Protein AF-D0EYU0-F1 (afdb_monomer_lite)

pLDDT: mean 89.73, std 9.25, range [54.34, 97.0]

Organism: NCBI:txid328820

InterPro domains:
  IPR001844 Chaperonin Cpn60/GroEL [PTHR45633] (1-51)
  IPR027409 GroEL-like apical domain superfamily [G3DSA:3.50.7.10] (1-51)
  IPR027409 GroEL-like apical domain superfamily [SSF52029] (1-50)

Foldseek 3Di:
DDDDPVNDDPVNDWDAPDWDDDPVDIDGHHTPDDPVVVVVVVVVVVVVVVD

Radius of gyration: 14.86 Å; chains: 1; bounding box: 31×31×38 Å

Structure (mmCIF, N/CA/C/O backbone):
data_AF-D0EYU0-F1
#
_entry.id   AF-D0EYU0-F1
#
loop_
_atom_site.group_PDB
_atom_site.id
_atom_site.type_symbol
_atom_site.label_atom_id
_atom_site.label_alt_id
_atom_site.label_comp_id
_atom_site.label_asym_id
_atom_site.label_entity_id
_atom_site.label_seq_id
_atom_site.pdbx_PDB_ins_code
_atom_site.Cartn_x
_atom_site.Cartn_y
_atom_site.Cartn_z
_atom_site.occupancy
_atom_site.B_iso_or_equiv
_atom_site.auth_seq_id
_atom_site.auth_comp_id
_atom_site.auth_asym_id
_atom_site.auth_atom_id
_atom_site.pdbx_PDB_model_num
ATOM 1 N N . LEU A 1 1 ? -2.505 19.533 10.297 1.00 54.34 1 LEU A N 1
ATOM 2 C CA . LEU A 1 1 ? -3.127 18.191 10.210 1.00 54.34 1 LEU A CA 1
ATOM 3 C C . LEU A 1 1 ? -2.103 17.170 10.686 1.00 54.34 1 LEU A C 1
ATOM 5 O O . LEU A 1 1 ? -1.341 16.656 9.884 1.00 54.34 1 LEU A O 1
ATOM 9 N N . GLY A 1 2 ? -1.981 16.994 12.001 1.00 63.75 2 GLY A N 1
ATOM 10 C CA . GLY A 1 2 ? -0.945 16.148 12.595 1.00 63.75 2 GLY A CA 1
ATOM 11 C C . GLY A 1 2 ? -1.585 15.005 13.361 1.00 63.75 2 GLY A C 1
ATOM 12 O O . GLY A 1 2 ? -2.147 15.233 14.427 1.00 63.75 2 GLY A O 1
ATOM 13 N N . MET A 1 3 ? -1.504 13.790 12.824 1.00 77.38 3 MET A N 1
ATOM 14 C CA . MET A 1 3 ? -1.651 12.589 13.640 1.00 77.38 3 MET A CA 1
ATOM 15 C C . MET A 1 3 ? -0.283 12.289 14.238 1.00 77.38 3 MET A C 1
ATOM 17 O O . MET A 1 3 ? 0.686 12.082 13.510 1.00 77.38 3 MET A O 1
ATOM 21 N N . LYS A 1 4 ? -0.191 12.312 15.567 1.00 83.94 4 LYS A N 1
ATOM 22 C CA . LYS A 1 4 ? 0.993 11.802 16.251 1.00 83.94 4 LYS A CA 1
ATOM 23 C C . LYS A 1 4 ? 0.943 10.276 16.245 1.00 83.94 4 LYS A C 1
ATOM 25 O O . LYS A 1 4 ? -0.131 9.710 16.438 1.00 83.94 4 LYS A O 1
ATOM 30 N N . LEU A 1 5 ? 2.098 9.632 16.077 1.00 82.31 5 LEU A N 1
ATOM 31 C CA . LEU A 1 5 ? 2.237 8.169 16.107 1.00 82.31 5 LEU A CA 1
ATOM 32 C C . LEU A 1 5 ? 1.650 7.541 17.383 1.00 82.31 5 LEU A C 1
ATOM 34 O O . LEU A 1 5 ? 1.089 6.454 17.323 1.00 82.31 5 LEU A O 1
ATOM 38 N N . GLU A 1 6 ? 1.695 8.267 18.504 1.00 84.94 6 GLU A N 1
ATOM 39 C CA . GLU A 1 6 ? 1.094 7.864 19.785 1.00 84.94 6 GLU A CA 1
ATOM 40 C C . GLU A 1 6 ? -0.441 7.709 19.746 1.00 84.94 6 GLU A C 1
ATOM 42 O O . GLU A 1 6 ? -0.995 6.984 20.564 1.00 84.94 6 GLU A O 1
ATOM 47 N N . ASN A 1 7 ? -1.126 8.324 18.774 1.00 85.12 7 ASN A N 1
ATOM 48 C CA . ASN A 1 7 ? -2.589 8.304 18.646 1.00 85.12 7 ASN A CA 1
ATOM 49 C C . ASN A 1 7 ? -3.095 7.395 17.507 1.00 85.12 7 ASN A C 1
ATOM 51 O O . ASN A 1 7 ? -4.275 7.448 17.154 1.00 85.12 7 ASN A O 1
ATOM 55 N N . VAL A 1 8 ? -2.221 6.602 16.881 1.00 88.19 8 VAL A N 1
ATOM 56 C CA . VAL A 1 8 ? -2.584 5.758 15.732 1.00 88.19 8 VAL A CA 1
ATOM 57 C C . VAL A 1 8 ? -3.258 4.477 16.221 1.00 88.19 8 VAL A C 1
ATOM 59 O O . VAL A 1 8 ? -2.793 3.829 17.154 1.00 88.19 8 VAL A O 1
ATOM 62 N N . SER A 1 9 ? -4.361 4.094 15.578 1.00 86.00 9 SER A N 1
ATOM 63 C CA . SER A 1 9 ? -5.072 2.847 15.877 1.00 86.00 9 SER A CA 1
ATOM 64 C C . SER A 1 9 ? -4.795 1.784 14.814 1.00 86.00 9 SER A C 1
ATOM 66 O O . SER A 1 9 ? -4.450 2.113 13.681 1.00 86.00 9 SER A O 1
ATOM 68 N N . ILE A 1 10 ? -5.038 0.508 15.128 1.00 86.38 10 ILE A N 1
ATOM 69 C CA . ILE A 1 10 ? -4.928 -0.591 14.147 1.00 86.38 10 ILE A CA 1
ATOM 70 C C . ILE A 1 10 ? -5.824 -0.341 12.921 1.00 86.38 10 ILE A C 1
ATOM 72 O O . ILE A 1 10 ? -5.443 -0.670 11.805 1.00 86.38 10 ILE A O 1
ATOM 76 N N . LYS A 1 11 ? -6.979 0.316 13.100 1.00 86.44 11 LYS A N 1
ATOM 77 C CA . LYS A 1 11 ? -7.897 0.675 12.001 1.00 86.44 11 LYS A CA 1
ATOM 78 C C . LYS A 1 11 ? -7.314 1.701 11.025 1.00 86.44 11 LYS A C 1
ATOM 80 O O . LYS A 1 11 ? -7.856 1.883 9.943 1.00 86.44 11 LYS A O 1
ATOM 85 N N . SER A 1 12 ? -6.253 2.397 11.421 1.00 85.44 12 SER A N 1
ATOM 86 C CA . SER A 1 12 ? -5.545 3.366 10.585 1.00 85.44 12 SER A CA 1
ATOM 87 C C . SER A 1 12 ? -4.472 2.705 9.710 1.00 85.44 12 SER A C 1
ATOM 89 O O . SER A 1 12 ? -3.913 3.370 8.841 1.00 85.44 12 SER A O 1
ATOM 91 N N . LEU A 1 13 ? -4.166 1.422 9.939 1.00 89.25 13 LEU A N 1
ATOM 92 C CA . LEU A 1 13 ? -3.196 0.661 9.155 1.00 89.25 13 LEU A CA 1
ATOM 93 C C . LEU A 1 13 ? -3.865 0.060 7.910 1.00 89.25 13 LEU A C 1
ATOM 95 O O . LEU A 1 13 ? -4.991 -0.430 7.968 1.00 89.25 13 LEU A O 1
ATOM 99 N N . GLY A 1 14 ? -3.152 0.087 6.782 1.00 89.50 14 GLY A N 1
ATOM 100 C CA . GLY A 1 14 ? -3.569 -0.592 5.555 1.00 89.50 14 GLY A CA 1
ATOM 101 C C . GLY A 1 14 ? -3.353 -2.106 5.623 1.00 89.50 14 GLY A C 1
ATOM 102 O O . GLY A 1 14 ? -2.648 -2.611 6.495 1.00 89.50 14 GLY A O 1
ATOM 103 N N . THR A 1 15 ? -3.942 -2.833 4.676 1.00 92.62 15 THR A N 1
ATOM 104 C CA . THR A 1 15 ? -3.792 -4.291 4.549 1.00 92.62 15 THR A CA 1
ATOM 105 C C . THR A 1 15 ? -3.483 -4.668 3.102 1.00 92.62 15 THR A C 1
ATOM 107 O O . THR A 1 15 ? -3.883 -3.969 2.169 1.00 92.62 15 THR A O 1
ATOM 110 N N . ALA A 1 16 ? -2.738 -5.755 2.920 1.00 94.94 16 ALA A N 1
ATOM 111 C CA . ALA A 1 16 ? -2.401 -6.331 1.624 1.00 94.94 16 ALA A CA 1
ATOM 112 C C . ALA A 1 16 ? -2.195 -7.840 1.783 1.00 94.94 16 ALA A C 1
ATOM 114 O O . ALA A 1 16 ? -1.843 -8.292 2.875 1.00 94.94 16 ALA A O 1
ATOM 115 N N . GLU A 1 17 ? -2.392 -8.608 0.715 1.00 95.00 17 GLU A N 1
ATOM 116 C CA . GLU A 1 17 ?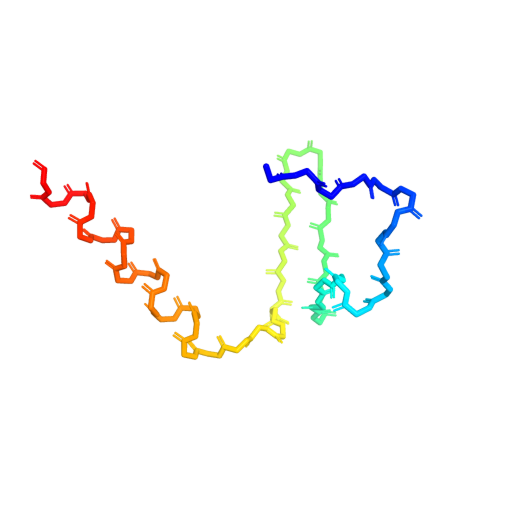 -2.207 -10.062 0.749 1.00 95.00 17 GLU A CA 1
ATOM 117 C C . GLU A 1 17 ? -0.732 -10.447 0.908 1.00 95.00 17 GLU A C 1
ATOM 119 O O . GLU A 1 17 ? -0.386 -11.339 1.686 1.00 95.00 17 GLU A O 1
ATOM 124 N N . ARG A 1 18 ? 0.161 -9.763 0.184 1.00 94.94 18 ARG A N 1
ATOM 125 C CA . ARG A 1 18 ? 1.595 -10.056 0.223 1.00 94.94 18 ARG A CA 1
ATOM 126 C C . ARG A 1 18 ? 2.429 -8.794 0.116 1.00 94.94 18 ARG A C 1
ATOM 128 O O . ARG A 1 18 ? 2.201 -7.940 -0.734 1.00 94.94 18 ARG A O 1
ATOM 135 N N . VAL A 1 19 ? 3.468 -8.732 0.941 1.00 95.38 19 VAL A N 1
ATOM 136 C CA . VAL A 1 19 ? 4.499 -7.695 0.873 1.00 95.38 19 VAL A CA 1
ATOM 137 C C . VAL A 1 19 ? 5.852 -8.375 0.707 1.00 95.38 19 VAL A C 1
ATOM 139 O O . VAL A 1 19 ? 6.211 -9.257 1.483 1.00 95.38 19 VAL A O 1
ATOM 142 N N . THR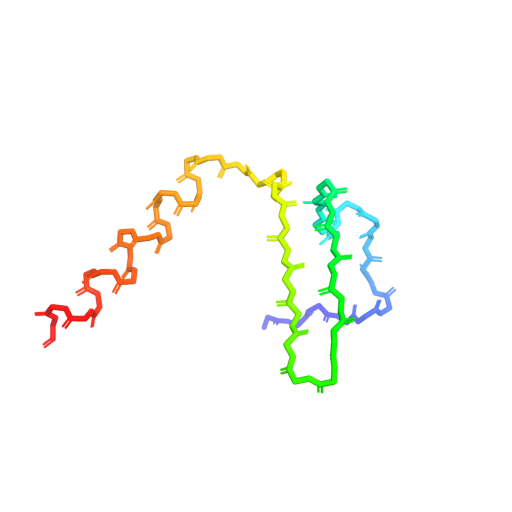 A 1 20 ? 6.598 -7.994 -0.326 1.00 95.75 20 THR A N 1
ATOM 143 C CA . THR A 1 20 ? 7.948 -8.502 -0.596 1.00 95.75 20 THR A CA 1
ATOM 144 C C . THR A 1 20 ? 8.937 -7.350 -0.551 1.00 95.75 20 THR A C 1
ATOM 146 O O . THR A 1 20 ? 8.759 -6.347 -1.237 1.00 95.75 20 THR A O 1
ATOM 149 N N . ILE A 1 21 ? 9.980 -7.497 0.263 1.00 97.00 21 ILE A N 1
ATOM 150 C CA . ILE A 1 21 ? 10.990 -6.463 0.492 1.00 97.00 21 ILE A CA 1
ATOM 151 C C . ILE A 1 21 ? 12.336 -6.988 -0.004 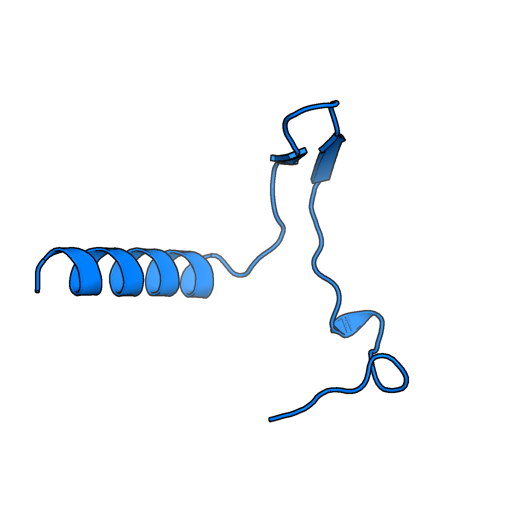1.00 97.00 21 ILE A C 1
ATOM 153 O O . ILE A 1 21 ? 12.758 -8.086 0.351 1.00 97.00 21 ILE A O 1
ATOM 157 N N . SER A 1 22 ? 13.001 -6.188 -0.829 1.00 96.44 22 SER A N 1
ATOM 158 C CA . SER A 1 22 ? 14.355 -6.415 -1.334 1.00 96.44 22 SER A CA 1
ATOM 159 C C . SER A 1 22 ? 15.246 -5.220 -0.981 1.00 96.44 22 SER A C 1
ATOM 161 O O . SER A 1 22 ? 14.766 -4.223 -0.446 1.00 96.44 22 SER A O 1
ATOM 163 N N . LYS A 1 23 ? 16.549 -5.301 -1.286 1.00 96.56 23 LYS A N 1
ATOM 164 C CA . LYS A 1 23 ? 17.508 -4.221 -0.987 1.00 96.56 23 LYS A CA 1
ATOM 165 C C . LYS A 1 23 ? 17.123 -2.885 -1.631 1.00 96.56 23 LYS A C 1
ATOM 167 O O . LYS A 1 23 ? 17.387 -1.837 -1.055 1.00 96.56 23 LYS A O 1
ATOM 172 N N . GLU A 1 24 ? 16.531 -2.938 -2.818 1.00 96.94 24 GLU A N 1
ATOM 173 C CA . GLU A 1 24 ? 16.248 -1.751 -3.631 1.00 96.94 24 GLU A CA 1
ATOM 174 C C . GLU A 1 24 ? 14.754 -1.440 -3.699 1.00 96.94 24 GLU A C 1
ATOM 176 O O . GLU A 1 24 ? 14.374 -0.280 -3.807 1.00 96.94 24 GLU A O 1
ATOM 181 N N . ASN A 1 25 ? 13.901 -2.465 -3.608 1.00 95.44 25 ASN A N 1
ATOM 182 C CA . ASN A 1 25 ? 12.477 -2.334 -3.897 1.00 95.44 25 ASN A CA 1
ATO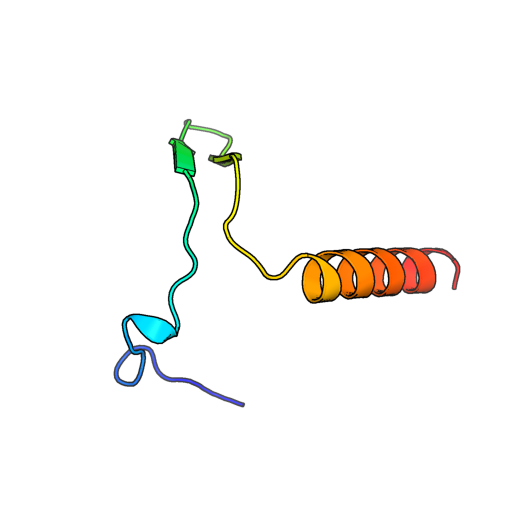M 183 C C . ASN A 1 25 ? 11.599 -2.983 -2.831 1.00 95.44 25 ASN A C 1
ATOM 185 O O . ASN A 1 25 ? 11.930 -4.038 -2.287 1.00 95.44 25 ASN A O 1
ATOM 189 N N . THR A 1 26 ? 10.424 -2.391 -2.624 1.00 96.44 26 THR A N 1
ATOM 190 C CA . THR A 1 26 ? 9.314 -2.994 -1.881 1.00 96.44 26 THR A CA 1
ATOM 191 C C . THR A 1 26 ? 8.124 -3.150 -2.815 1.00 96.44 26 THR A C 1
ATOM 193 O O . THR A 1 26 ? 7.727 -2.196 -3.480 1.00 96.44 26 THR A O 1
ATOM 196 N N . VAL A 1 27 ? 7.555 -4.350 -2.856 1.00 95.75 27 VAL A N 1
ATOM 197 C CA . VAL A 1 27 ? 6.394 -4.687 -3.681 1.00 95.75 27 VAL A CA 1
ATOM 198 C C . VAL A 1 27 ? 5.237 -5.054 -2.762 1.00 95.75 27 VAL A C 1
ATOM 200 O O . VAL A 1 27 ? 5.376 -5.924 -1.903 1.00 95.75 27 VAL A O 1
ATOM 203 N N . ILE A 1 28 ? 4.099 -4.389 -2.951 1.00 95.00 28 ILE A N 1
ATOM 204 C CA . ILE A 1 28 ? 2.845 -4.657 -2.243 1.00 95.00 28 ILE A CA 1
ATOM 205 C C . ILE A 1 28 ? 1.875 -5.250 -3.265 1.00 95.00 28 ILE A C 1
ATOM 207 O O . ILE A 1 28 ? 1.566 -4.602 -4.263 1.00 95.00 28 ILE A O 1
ATOM 211 N N . VAL A 1 29 ? 1.432 -6.481 -3.027 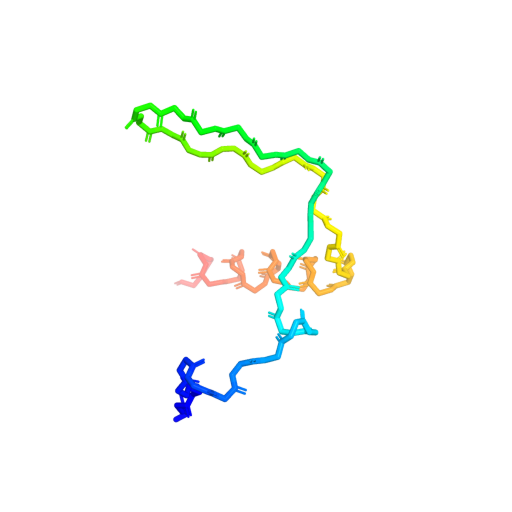1.00 94.31 29 VAL A N 1
ATOM 212 C CA . VAL A 1 29 ? 0.546 -7.243 -3.915 1.00 94.31 29 VAL A CA 1
ATOM 213 C C . VAL A 1 29 ? -0.815 -7.399 -3.247 1.00 94.31 29 VAL A C 1
ATOM 215 O O . VAL A 1 29 ? -0.886 -7.690 -2.050 1.00 94.31 29 VAL A O 1
ATOM 218 N N . ASP A 1 30 ? -1.868 -7.172 -4.033 1.00 91.56 30 ASP A N 1
ATOM 219 C CA . ASP A 1 30 ? -3.276 -7.247 -3.629 1.00 91.56 30 ASP A CA 1
ATOM 220 C C . ASP A 1 30 ? -3.577 -6.438 -2.360 1.00 91.56 30 ASP A C 1
ATOM 222 O O . ASP A 1 30 ? -3.903 -6.955 -1.292 1.00 91.56 30 ASP A O 1
ATOM 226 N N . GLY A 1 31 ? -3.424 -5.114 -2.480 1.00 89.62 31 GLY A N 1
ATOM 227 C CA . GLY A 1 31 ? -3.821 -4.165 -1.443 1.00 89.62 31 GLY A CA 1
ATOM 228 C C . GLY A 1 31 ? -5.340 -4.141 -1.250 1.00 89.62 31 GLY A C 1
ATOM 229 O O . GLY A 1 31 ? -6.092 -4.000 -2.211 1.00 89.62 31 GLY A O 1
ATOM 230 N N . ASN A 1 32 ? -5.798 -4.196 -0.001 1.00 90.25 32 ASN A N 1
ATOM 231 C CA . ASN A 1 32 ? -7.216 -4.309 0.358 1.00 90.25 32 ASN A CA 1
ATOM 232 C C . ASN A 1 32 ? -7.921 -2.938 0.480 1.00 90.25 32 ASN A C 1
ATOM 234 O O . ASN A 1 32 ? -8.773 -2.725 1.345 1.00 90.25 32 ASN A O 1
ATOM 238 N N . GLY A 1 33 ? -7.518 -1.972 -0.348 1.00 89.38 33 GLY A N 1
ATOM 239 C CA . GLY A 1 33 ? -8.114 -0.635 -0.381 1.00 89.38 33 GLY A CA 1
ATOM 240 C C . GLY A 1 33 ? -9.476 -0.616 -1.079 1.00 89.38 33 GLY A C 1
ATOM 241 O O . GLY A 1 33 ? -9.781 -1.475 -1.905 1.00 89.38 33 GLY A O 1
ATOM 242 N N . ASP A 1 34 ? -10.296 0.391 -0.774 1.00 92.88 34 ASP A N 1
ATOM 243 C CA . ASP A 1 34 ? -11.551 0.622 -1.496 1.00 92.88 34 ASP A CA 1
ATOM 244 C C . ASP A 1 34 ? -11.259 0.935 -2.974 1.00 92.88 34 ASP A C 1
ATOM 246 O O . ASP A 1 34 ? -10.544 1.893 -3.285 1.00 92.88 34 ASP A O 1
ATOM 250 N N . LYS A 1 35 ? -11.831 0.134 -3.882 1.00 92.62 35 LYS A N 1
ATOM 251 C CA . LYS A 1 35 ? -11.635 0.264 -5.333 1.00 92.62 35 LYS A CA 1
ATOM 252 C C . LYS A 1 35 ? -11.997 1.654 -5.849 1.00 92.62 35 LYS A C 1
ATOM 254 O O . LYS A 1 35 ? -11.251 2.198 -6.657 1.00 92.62 35 LYS A O 1
ATOM 259 N N . LYS A 1 36 ? -13.082 2.250 -5.348 1.00 95.00 36 LYS A N 1
ATOM 260 C CA . LYS A 1 36 ? -13.525 3.578 -5.783 1.00 95.00 36 LYS A CA 1
ATOM 261 C C . LYS A 1 36 ? -12.494 4.642 -5.420 1.00 95.00 36 LYS A C 1
ATOM 263 O O . LYS A 1 36 ? -12.106 5.441 -6.262 1.00 95.00 36 LYS A O 1
ATOM 268 N N . ASN A 1 37 ? -11.984 4.600 -4.189 1.00 94.19 37 ASN A N 1
ATOM 269 C CA . ASN A 1 37 ? -10.964 5.548 -3.739 1.00 94.19 37 ASN A CA 1
ATOM 270 C C . ASN A 1 37 ? -9.658 5.409 -4.539 1.00 94.19 37 ASN A C 1
ATOM 272 O O . ASN A 1 37 ? -8.971 6.402 -4.779 1.00 94.19 37 ASN A O 1
ATOM 276 N N . ILE A 1 38 ? -9.306 4.187 -4.955 1.00 93.25 38 ILE A N 1
ATOM 277 C CA . ILE A 1 38 ? -8.137 3.932 -5.807 1.00 93.25 38 ILE A CA 1
ATOM 278 C C . ILE A 1 38 ? -8.350 4.542 -7.199 1.00 93.25 38 ILE A C 1
ATOM 280 O O . ILE A 1 38 ? -7.468 5.246 -7.692 1.00 93.25 38 ILE A O 1
ATOM 284 N N . GLU A 1 39 ? -9.509 4.315 -7.818 1.00 94.69 39 GLU A N 1
ATOM 285 C CA . GLU A 1 39 ? -9.858 4.879 -9.128 1.00 94.69 39 GLU A CA 1
ATOM 286 C C . GLU A 1 39 ? -9.869 6.412 -9.104 1.00 94.69 39 GLU A C 1
ATOM 288 O O . GLU A 1 39 ? -9.216 7.044 -9.939 1.00 94.69 39 GLU A O 1
ATOM 293 N N . ASP A 1 40 ? -10.512 7.007 -8.098 1.00 96.38 40 ASP A N 1
ATOM 294 C CA . ASP A 1 40 ? -10.549 8.458 -7.893 1.00 96.38 40 ASP A CA 1
ATOM 295 C C . ASP A 1 40 ? -9.130 9.031 -7.744 1.00 96.38 40 ASP A C 1
ATOM 297 O O . ASP A 1 40 ? -8.791 10.063 -8.333 1.00 96.38 40 ASP A O 1
ATOM 301 N N . ARG A 1 41 ? -8.249 8.330 -7.017 1.00 94.75 41 ARG A N 1
ATOM 302 C CA . ARG A 1 41 ? -6.849 8.740 -6.857 1.00 94.75 41 ARG A CA 1
ATOM 303 C C . ARG A 1 41 ? -6.066 8.659 -8.167 1.00 94.75 41 ARG A C 1
ATOM 305 O O . ARG A 1 41 ? -5.270 9.556 -8.447 1.00 94.75 41 ARG A O 1
ATOM 312 N N . VAL A 1 42 ? -6.282 7.619 -8.973 1.00 94.69 42 VAL A N 1
ATOM 313 C CA . VAL A 1 42 ? -5.662 7.487 -10.302 1.00 94.69 42 VAL A CA 1
ATOM 314 C C . VAL A 1 42 ? -6.105 8.629 -11.214 1.00 94.69 42 VAL A C 1
ATOM 316 O O . VAL A 1 42 ? -5.267 9.221 -11.895 1.00 94.69 42 VAL A O 1
ATOM 319 N N . LEU A 1 43 ? -7.397 8.963 -11.218 1.00 95.69 43 LEU A N 1
ATOM 320 C CA . LEU A 1 43 ? -7.938 10.069 -12.009 1.00 95.69 43 LEU A CA 1
ATOM 321 C C . LEU A 1 43 ? -7.342 11.412 -11.586 1.00 95.69 43 LEU A C 1
ATOM 323 O O . LEU A 1 43 ? -6.893 12.166 -12.445 1.00 95.69 43 LEU A O 1
ATOM 327 N N . GLN A 1 44 ? -7.259 11.670 -10.279 1.00 94.38 44 GLN A N 1
ATOM 328 C CA . GLN A 1 44 ? -6.658 12.889 -9.739 1.00 94.38 44 GLN A CA 1
ATOM 329 C C . GLN A 1 44 ? -5.192 13.059 -10.168 1.00 94.38 44 GLN A C 1
ATOM 331 O O . GLN A 1 44 ? -4.766 14.158 -10.511 1.00 94.38 44 GLN A O 1
ATOM 336 N N . ILE A 1 45 ? -4.402 11.981 -10.151 1.00 94.56 45 ILE A N 1
ATOM 337 C CA . ILE A 1 45 ? -2.998 12.038 -10.585 1.00 94.56 45 ILE A CA 1
ATOM 338 C C . ILE A 1 45 ? -2.920 12.290 -12.094 1.00 94.56 45 ILE A C 1
ATOM 340 O O . ILE A 1 45 ? -2.136 13.123 -12.537 1.00 94.56 45 ILE A O 1
ATOM 344 N N . LYS A 1 46 ? -3.753 11.607 -12.890 1.00 94.12 46 LYS A N 1
ATOM 345 C CA . LYS A 1 46 ? -3.796 11.803 -14.347 1.00 94.12 46 LYS A CA 1
ATOM 346 C C . LYS A 1 46 ? -4.173 13.232 -14.727 1.00 94.12 46 LYS A C 1
ATOM 348 O O . LYS A 1 46 ? -3.568 13.774 -15.645 1.00 94.12 46 LYS A O 1
ATOM 353 N N . SER A 1 47 ? -5.135 13.843 -14.032 1.00 94.88 47 SER A N 1
ATOM 354 C CA . SER A 1 47 ? -5.531 15.226 -14.311 1.00 94.88 47 SER A CA 1
ATOM 355 C C . SER A 1 47 ? -4.413 16.218 -14.001 1.00 94.88 47 SER A C 1
ATOM 357 O O . SER A 1 47 ? -4.218 17.145 -14.770 1.00 94.88 47 SER A O 1
ATOM 359 N N . GLN A 1 48 ? -3.645 15.995 -12.929 1.00 92.44 48 GLN A N 1
ATOM 360 C CA . GLN A 1 48 ? -2.515 16.857 -12.550 1.00 92.44 48 GLN A CA 1
ATOM 361 C C . GLN A 1 48 ? -1.320 16.779 -13.510 1.00 92.44 48 GLN A C 1
ATOM 363 O O . GLN A 1 48 ? -0.481 17.665 -13.493 1.00 92.44 48 GLN A O 1
ATOM 368 N N . ILE A 1 49 ? -1.206 15.714 -14.309 1.00 91.38 49 ILE A N 1
ATOM 369 C CA . ILE A 1 49 ? -0.141 15.567 -15.317 1.00 91.38 49 ILE A CA 1
ATOM 370 C C . ILE A 1 49 ? -0.510 16.275 -16.631 1.00 91.38 49 ILE A C 1
ATOM 372 O O . ILE A 1 49 ? 0.373 16.622 -17.409 1.00 91.38 49 ILE A O 1
ATOM 376 N N . ALA A 1 50 ? -1.806 16.420 -16.914 1.00 76.75 50 ALA A N 1
ATOM 377 C CA . ALA A 1 50 ? -2.304 17.030 -18.145 1.00 76.75 50 ALA A CA 1
ATOM 378 C C . ALA A 1 50 ? -2.388 18.568 -18.083 1.00 76.75 50 ALA A C 1
ATOM 380 O O . ALA A 1 50 ? -2.613 19.192 -19.120 1.00 76.75 50 ALA A O 1
ATOM 381 N N . GLU A 1 51 ? -2.243 19.144 -16.887 1.00 57.03 51 GLU A N 1
ATOM 382 C CA . GLU A 1 51 ? -2.102 20.583 -16.618 1.00 57.03 51 GLU A CA 1
ATOM 383 C C . GLU A 1 51 ? -0.631 21.012 -16.724 1.00 57.03 51 GLU A C 1
ATOM 385 O O . GLU A 1 51 ? -0.376 22.065 -17.351 1.00 57.03 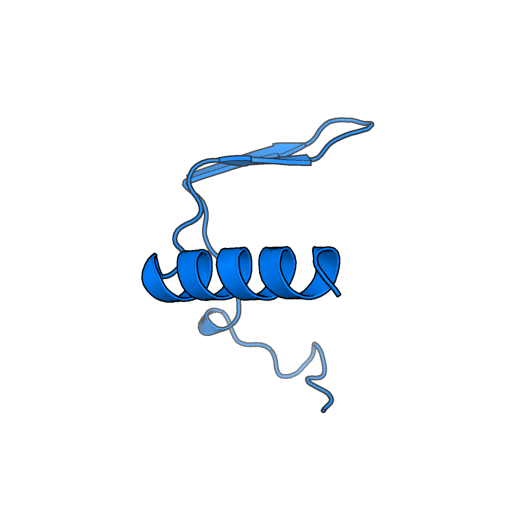51 GLU A O 1
#

Sequence (51 aa):
LGMKLENVSIKSLGTAERVTISKENTVIVDGNGDKKNIEDRVLQIKSQIAE

Secondary structure (DSSP, 8-state):
----GGG--GGGS--EEEEEE-SS-EEEEEE---HHHHHHHHHHHHHHHH-